Protein AF-A0A4U9VVY7-F1 (afdb_monomer_lite)

Secondary structure (DSSP, 8-state):
-----------EEE--SS--EEESSSEEE--SB--EEEE--TT---EEEE-TT-BEEEEEE---SS---EEEEPTT--GGGEEEEEETTEEEEEETTTTEEEEETTTTTSTT--TT-EEE-TTS-EES-GGGSHHHHTS---------SS----------

Structure (mmCIF, N/CA/C/O backbone):
data_AF-A0A4U9VVY7-F1
#
_entry.id   AF-A0A4U9VVY7-F1
#
loop_
_atom_site.group_PDB
_atom_site.id
_atom_site.type_symbol
_atom_site.label_atom_id
_atom_site.label_alt_id
_atom_site.label_comp_id
_atom_site.label_asym_id
_atom_site.label_entity_id
_atom_site.label_seq_id
_atom_site.pdbx_PDB_ins_code
_atom_site.Cartn_x
_atom_site.Cartn_y
_atom_site.Cartn_z
_atom_site.occupancy
_atom_site.B_iso_or_equiv
_atom_site.auth_seq_id
_atom_site.auth_comp_id
_atom_site.auth_asym_id
_atom_site.auth_atom_id
_atom_site.pdbx_PDB_model_num
ATOM 1 N N . MET A 1 1 ? 13.849 40.658 -0.541 1.00 36.09 1 MET A N 1
ATOM 2 C CA . MET A 1 1 ? 13.934 39.232 -0.171 1.00 36.09 1 MET A CA 1
ATOM 3 C C . MET A 1 1 ? 12.509 38.735 -0.062 1.00 36.09 1 MET A C 1
ATOM 5 O O . MET A 1 1 ? 11.857 39.053 0.920 1.00 36.09 1 MET A O 1
ATOM 9 N N . ASN A 1 2 ? 12.000 38.064 -1.093 1.00 32.91 2 ASN A N 1
ATOM 10 C CA . ASN A 1 2 ? 10.687 37.431 -1.018 1.00 32.91 2 ASN A CA 1
ATOM 11 C C . ASN A 1 2 ? 10.943 35.973 -0.675 1.00 32.91 2 ASN A C 1
ATOM 13 O O . ASN A 1 2 ? 11.470 35.227 -1.495 1.00 32.91 2 ASN A O 1
ATOM 17 N N . ASN A 1 3 ? 10.658 35.624 0.575 1.00 39.25 3 ASN A N 1
ATOM 18 C CA . ASN A 1 3 ? 10.670 34.250 1.032 1.00 39.25 3 ASN A CA 1
ATOM 19 C C . ASN A 1 3 ? 9.410 33.603 0.454 1.00 39.25 3 ASN A C 1
ATOM 21 O O . ASN A 1 3 ? 8.328 33.726 1.022 1.00 39.25 3 ASN A O 1
ATOM 25 N N . ILE A 1 4 ? 9.533 33.035 -0.743 1.00 43.53 4 ILE A N 1
ATOM 26 C CA . ILE A 1 4 ? 8.486 32.196 -1.311 1.00 43.53 4 ILE A CA 1
ATOM 27 C C . ILE A 1 4 ? 8.627 30.883 -0.547 1.00 43.53 4 ILE A C 1
ATOM 29 O O . ILE A 1 4 ? 9.545 30.109 -0.814 1.00 43.53 4 ILE A O 1
ATOM 33 N N . SER A 1 5 ? 7.801 30.685 0.482 1.00 46.84 5 SER A N 1
ATOM 34 C CA . SER A 1 5 ? 7.589 29.355 1.038 1.00 46.84 5 SER A CA 1
ATOM 35 C C . SER A 1 5 ? 7.150 28.489 -0.131 1.00 46.84 5 SER A C 1
ATOM 37 O O . SER A 1 5 ? 6.074 28.695 -0.689 1.00 46.84 5 SER A O 1
ATOM 39 N N . ARG A 1 6 ? 8.038 27.600 -0.570 1.00 45.62 6 ARG A N 1
ATOM 40 C CA . ARG A 1 6 ? 7.700 26.528 -1.490 1.00 45.62 6 ARG A CA 1
ATOM 41 C C . ARG A 1 6 ? 6.718 25.654 -0.720 1.00 45.62 6 ARG A C 1
ATOM 43 O O . ARG A 1 6 ? 7.143 24.786 0.033 1.00 45.62 6 ARG A O 1
ATOM 50 N N . GLU A 1 7 ? 5.426 25.955 -0.821 1.00 47.66 7 GLU A N 1
ATOM 51 C CA . GLU A 1 7 ? 4.438 24.902 -0.647 1.00 47.66 7 GLU A CA 1
ATOM 52 C C . GLU A 1 7 ? 4.864 23.850 -1.663 1.00 47.66 7 GLU A C 1
ATOM 54 O O . GLU A 1 7 ? 5.033 24.145 -2.848 1.00 47.66 7 GLU A O 1
ATOM 59 N N . SER A 1 8 ? 5.283 22.695 -1.164 1.00 50.94 8 SER A N 1
ATOM 60 C CA . SER A 1 8 ? 5.563 21.548 -2.002 1.00 50.94 8 SER A CA 1
ATOM 61 C C . SER A 1 8 ? 4.283 21.286 -2.787 1.00 50.94 8 SER A C 1
ATOM 63 O O . SER A 1 8 ? 3.324 20.782 -2.211 1.00 50.94 8 SER A O 1
ATOM 65 N N . ASP A 1 9 ? 4.234 21.687 -4.060 1.00 55.56 9 ASP A N 1
ATOM 66 C CA . ASP A 1 9 ? 3.258 21.143 -4.999 1.00 55.56 9 ASP A CA 1
ATOM 67 C C . ASP A 1 9 ? 3.526 19.638 -5.019 1.00 55.56 9 ASP A C 1
ATOM 69 O O . ASP A 1 9 ? 4.429 19.161 -5.707 1.00 55.56 9 ASP A O 1
ATOM 73 N N . THR A 1 10 ? 2.832 18.896 -4.159 1.00 71.31 10 THR A N 1
ATOM 74 C CA . THR A 1 10 ? 2.859 17.444 -4.188 1.00 71.31 10 THR A CA 1
ATOM 75 C C . THR A 1 10 ? 2.132 17.053 -5.465 1.00 71.31 10 THR A C 1
ATOM 77 O O . THR A 1 10 ? 0.921 17.251 -5.582 1.00 71.31 10 THR A O 1
ATOM 80 N N . SER A 1 11 ? 2.881 16.584 -6.459 1.00 88.56 11 SER A N 1
ATOM 81 C CA . SER A 1 11 ? 2.330 16.158 -7.743 1.00 88.56 11 SER A CA 1
ATOM 82 C C . SER A 1 11 ? 1.300 15.052 -7.515 1.00 88.56 11 SER A C 1
ATOM 84 O O . SER A 1 11 ? 1.574 14.109 -6.778 1.00 88.56 11 SER A O 1
ATOM 86 N N . VAL A 1 12 ? 0.127 15.153 -8.140 1.00 95.12 12 VAL A N 1
ATOM 87 C CA . VAL A 1 12 ? -0.834 14.042 -8.196 1.00 95.12 12 VAL A CA 1
ATOM 88 C C . VAL A 1 12 ? -0.633 13.312 -9.519 1.00 95.12 12 VAL A C 1
ATOM 90 O O . VAL A 1 12 ? -0.667 13.933 -10.583 1.00 95.12 12 VAL A O 1
ATOM 93 N N . ILE A 1 13 ? -0.405 12.007 -9.439 1.00 96.38 13 ILE A N 1
ATOM 94 C CA . ILE A 1 13 ? -0.195 11.091 -10.555 1.00 96.38 13 ILE A CA 1
ATOM 95 C C . ILE A 1 13 ? -1.374 10.118 -10.544 1.00 96.38 13 ILE A C 1
ATOM 97 O O . ILE A 1 13 ? -1.406 9.186 -9.741 1.00 96.38 13 ILE A O 1
ATOM 101 N N . SER A 1 14 ? -2.347 10.365 -11.418 1.00 97.12 14 SER A N 1
ATOM 102 C CA . SER A 1 14 ? -3.566 9.558 -11.518 1.00 97.12 14 SER A CA 1
ATOM 103 C C . SER A 1 14 ? -3.539 8.679 -12.770 1.00 97.12 14 SER A C 1
ATOM 105 O O . SER A 1 14 ? -3.219 9.171 -13.858 1.00 97.12 14 SER A O 1
ATOM 107 N N . GLY A 1 15 ? -3.896 7.407 -12.614 1.00 97.25 15 GLY A N 1
ATOM 108 C CA . GLY A 1 15 ? -4.247 6.500 -13.700 1.00 97.25 15 GLY A CA 1
ATOM 109 C C . GLY A 1 15 ? -5.724 6.610 -14.079 1.00 97.25 15 GLY A C 1
ATOM 110 O O . GLY A 1 15 ? -6.362 7.661 -13.924 1.00 97.25 15 GLY A O 1
ATOM 111 N N . SER A 1 16 ? -6.252 5.540 -14.656 1.00 97.62 16 SER A N 1
ATOM 112 C CA . SER A 1 16 ? -7.560 5.466 -15.291 1.00 97.62 16 SER A CA 1
ATOM 113 C C . SER A 1 16 ? -8.399 4.309 -14.727 1.00 97.62 16 SER A C 1
ATOM 115 O O . SER A 1 16 ? -8.264 3.927 -13.574 1.00 97.62 16 SER A O 1
ATOM 117 N N . ASP A 1 17 ? -9.354 3.807 -15.513 1.00 97.25 17 ASP A N 1
ATOM 118 C CA . ASP A 1 17 ? -10.135 2.604 -15.182 1.00 97.25 17 ASP A CA 1
ATOM 119 C C . ASP A 1 17 ? -9.513 1.334 -15.826 1.00 97.25 17 ASP A C 1
ATOM 121 O O . ASP A 1 17 ? -10.161 0.285 -15.888 1.00 97.25 17 ASP A O 1
ATOM 125 N N . ALA A 1 18 ? -8.314 1.452 -16.402 1.00 97.94 18 ALA A N 1
ATOM 126 C CA . ALA A 1 18 ? -7.576 0.393 -17.083 1.00 97.94 18 ALA A CA 1
ATOM 127 C C . ALA A 1 18 ? -6.207 0.188 -16.425 1.00 97.94 18 ALA A C 1
ATOM 129 O O . ALA A 1 18 ? -5.731 1.072 -15.736 1.00 97.94 18 ALA A O 1
ATOM 130 N N . ASP A 1 19 ? -5.559 -0.940 -16.720 1.00 98.56 19 ASP A N 1
ATOM 131 C CA . ASP A 1 19 ? -4.212 -1.237 -16.225 1.00 98.56 19 ASP A CA 1
ATOM 132 C C . ASP A 1 19 ? -3.196 -0.182 -16.710 1.00 98.56 19 ASP A C 1
ATOM 134 O O . ASP A 1 19 ? -2.873 -0.106 -17.905 1.00 98.56 19 ASP A O 1
ATOM 138 N N . ASP A 1 20 ? -2.666 0.602 -15.776 1.00 98.56 20 ASP A N 1
ATOM 139 C CA . ASP A 1 20 ? -1.756 1.712 -16.024 1.00 98.56 20 ASP A CA 1
ATOM 140 C C . ASP A 1 20 ? -0.339 1.461 -15.479 1.00 98.56 20 ASP A C 1
ATOM 142 O O . ASP A 1 20 ? -0.072 0.616 -14.621 1.00 98.56 20 ASP A O 1
ATOM 146 N N . VAL A 1 21 ? 0.618 2.230 -16.008 1.00 98.38 21 VAL A N 1
ATOM 147 C CA . VAL A 1 21 ? 1.988 2.298 -15.486 1.00 98.38 21 VAL A CA 1
ATOM 148 C C . VAL A 1 21 ? 2.270 3.728 -15.051 1.00 98.38 21 VAL A C 1
ATOM 150 O O . VAL A 1 21 ? 2.431 4.621 -15.887 1.00 98.38 21 VAL A O 1
ATOM 153 N N . LEU A 1 22 ? 2.357 3.939 -13.740 1.00 97.00 22 LEU A N 1
ATOM 154 C CA . LEU A 1 22 ? 2.570 5.243 -13.122 1.00 97.00 22 LEU A CA 1
ATOM 155 C C . LEU A 1 22 ? 4.010 5.359 -12.624 1.00 97.00 22 LEU A C 1
ATOM 157 O O . LEU A 1 22 ? 4.556 4.414 -12.056 1.00 97.00 22 LEU A O 1
ATOM 161 N N . ARG A 1 23 ? 4.643 6.518 -12.828 1.00 95.31 23 ARG A N 1
ATOM 162 C CA . ARG A 1 23 ? 6.019 6.773 -12.381 1.00 95.31 23 ARG A CA 1
ATOM 163 C C . ARG A 1 23 ? 6.215 8.225 -11.982 1.00 95.31 23 ARG A C 1
ATOM 165 O O . ARG A 1 23 ? 5.830 9.120 -12.733 1.00 95.31 23 ARG A O 1
ATOM 172 N N . GLY A 1 24 ? 6.876 8.446 -10.853 1.00 91.88 24 GLY A N 1
ATOM 173 C CA . GLY A 1 24 ? 7.234 9.778 -10.375 1.00 91.88 24 GLY A CA 1
ATOM 174 C C . GLY A 1 24 ? 7.365 9.803 -8.860 1.00 91.88 24 GLY A C 1
ATOM 175 O O . GLY A 1 24 ? 7.791 8.814 -8.275 1.00 91.88 24 GLY A O 1
ATOM 176 N N . SER A 1 25 ? 6.969 10.926 -8.269 1.00 91.00 25 SER A N 1
ATOM 177 C CA . SER A 1 25 ? 6.864 11.133 -6.828 1.00 91.00 25 SER A CA 1
ATOM 178 C C . SER A 1 25 ? 5.670 12.023 -6.497 1.00 91.00 25 SER A C 1
ATOM 180 O O . SER A 1 25 ? 5.232 12.845 -7.315 1.00 91.00 25 SER A O 1
ATOM 182 N N . GLY A 1 26 ? 5.145 11.869 -5.288 1.00 92.88 26 GLY A N 1
ATOM 183 C CA . GLY A 1 26 ? 4.003 12.593 -4.759 1.00 92.88 26 GLY A CA 1
ATOM 184 C C . GLY A 1 26 ? 2.845 11.663 -4.418 1.00 92.88 26 GLY A C 1
ATOM 185 O O . GLY A 1 26 ? 2.986 10.710 -3.658 1.00 92.88 26 GLY A O 1
ATOM 186 N N . ILE A 1 27 ? 1.658 11.986 -4.921 1.00 96.31 27 ILE A N 1
ATOM 187 C CA . ILE A 1 27 ? 0.432 11.246 -4.629 1.00 96.31 27 ILE A CA 1
ATOM 188 C C . ILE A 1 27 ? 0.086 10.378 -5.829 1.00 96.31 27 ILE A C 1
ATOM 190 O O . ILE A 1 27 ? -0.207 10.902 -6.900 1.00 96.31 27 ILE A O 1
ATOM 194 N N . PHE A 1 28 ? 0.062 9.069 -5.628 1.00 97.62 28 PHE A N 1
ATOM 195 C CA . PHE A 1 28 ? -0.355 8.093 -6.621 1.00 97.62 28 PHE A CA 1
ATOM 196 C C . PHE A 1 28 ? -1.812 7.694 -6.408 1.00 97.62 28 PHE A C 1
ATOM 198 O O . PHE A 1 28 ? -2.219 7.348 -5.298 1.00 97.62 28 PHE A O 1
ATOM 205 N N . GLU A 1 29 ? -2.579 7.723 -7.491 1.00 98.06 29 GLU A N 1
ATOM 206 C CA . GLU A 1 29 ? -3.950 7.225 -7.579 1.00 98.06 29 GLU A CA 1
ATOM 207 C C . GLU A 1 29 ? -4.010 6.288 -8.786 1.00 98.06 29 GLU A C 1
ATOM 209 O O . GLU A 1 29 ? -4.130 6.771 -9.908 1.00 98.06 29 GLU A O 1
ATOM 214 N N . GLY A 1 30 ? -3.880 4.973 -8.576 1.00 97.81 30 GLY A N 1
ATOM 215 C CA . GLY A 1 30 ? -3.965 3.986 -9.665 1.00 97.81 30 GLY A CA 1
ATOM 216 C C . GLY A 1 30 ? -5.273 4.126 -10.442 1.00 97.81 30 GLY A C 1
ATOM 217 O O . GLY A 1 30 ? -5.280 4.370 -11.646 1.00 97.81 30 GLY A O 1
ATOM 218 N N . GLY A 1 31 ? -6.374 4.187 -9.692 1.00 97.56 31 GLY A N 1
ATOM 219 C CA . GLY A 1 31 ? -7.712 4.129 -10.255 1.00 97.56 31 GLY A CA 1
ATOM 220 C C . GLY A 1 31 ? -8.189 2.687 -10.209 1.00 97.56 31 GLY A C 1
ATOM 221 O O . GLY A 1 31 ? -7.900 1.994 -9.242 1.00 97.56 31 GLY A O 1
ATOM 222 N N . LYS A 1 32 ? -8.957 2.246 -11.204 1.00 97.25 32 LYS A N 1
ATOM 223 C CA . LYS A 1 32 ? -9.312 0.824 -11.307 1.00 97.25 32 LYS A CA 1
ATOM 224 C C . LYS A 1 32 ? -8.376 0.145 -12.283 1.00 97.25 32 LYS A C 1
ATOM 226 O O . LYS A 1 32 ? -8.066 0.719 -13.317 1.00 97.25 32 LYS A O 1
ATOM 231 N N . GLY A 1 33 ? -8.143 -1.138 -12.069 1.00 98.06 33 GLY A N 1
ATOM 232 C CA . GLY A 1 33 ? -7.342 -1.951 -12.972 1.00 98.06 33 GLY A CA 1
ATOM 233 C C . GLY A 1 33 ? -6.348 -2.751 -12.158 1.00 98.06 33 GLY A C 1
ATOM 234 O O . GLY A 1 33 ? -6.549 -2.988 -10.976 1.00 98.06 33 GLY A O 1
ATOM 235 N N . ASN A 1 34 ? -5.298 -3.240 -12.792 1.00 98.56 34 ASN A N 1
ATOM 236 C CA . ASN A 1 34 ? -4.142 -3.746 -12.067 1.00 98.56 34 ASN A CA 1
ATOM 237 C C . ASN A 1 34 ? -2.950 -2.874 -12.434 1.00 98.56 34 ASN A C 1
ATOM 239 O O . ASN A 1 34 ? -2.310 -3.093 -13.469 1.00 98.56 34 ASN A O 1
ATOM 243 N N . ASP A 1 35 ? -2.664 -1.885 -11.597 1.00 98.75 35 ASP A N 1
ATOM 244 C CA . ASP A 1 35 ? -1.697 -0.852 -11.931 1.00 98.75 35 ASP A CA 1
ATOM 245 C C . ASP A 1 35 ? -0.287 -1.224 -11.487 1.00 98.75 35 ASP A C 1
ATOM 247 O O . ASP A 1 35 ? -0.060 -1.949 -10.515 1.00 98.75 35 ASP A O 1
ATOM 251 N N . THR A 1 36 ? 0.711 -0.715 -12.206 1.00 98.62 36 THR A N 1
ATOM 252 C CA . THR A 1 36 ? 2.112 -0.780 -11.779 1.00 98.62 36 THR A CA 1
ATOM 253 C C . THR A 1 36 ? 2.606 0.613 -11.429 1.00 98.62 36 THR A C 1
ATOM 255 O O . THR A 1 36 ? 2.701 1.487 -12.289 1.00 98.62 36 THR A O 1
ATOM 258 N N . ILE A 1 37 ? 2.963 0.806 -10.163 1.00 97.69 37 ILE A N 1
ATOM 259 C CA . ILE A 1 37 ? 3.361 2.093 -9.601 1.00 97.69 37 ILE A CA 1
ATOM 260 C C . ILE A 1 37 ? 4.844 2.056 -9.243 1.00 97.69 37 ILE A C 1
ATOM 262 O O . ILE A 1 37 ? 5.283 1.258 -8.415 1.00 97.69 37 ILE A O 1
ATOM 266 N N . TYR A 1 38 ? 5.601 2.950 -9.870 1.00 95.00 38 TYR A N 1
ATOM 267 C CA . TYR A 1 38 ? 7.027 3.166 -9.662 1.00 95.00 38 TYR A CA 1
ATOM 268 C C . TYR A 1 38 ? 7.244 4.450 -8.844 1.00 95.00 38 TYR A C 1
ATOM 270 O O . TYR A 1 38 ? 7.333 5.548 -9.406 1.00 95.00 38 TYR A O 1
ATOM 278 N N . ALA A 1 39 ? 7.321 4.285 -7.524 1.00 91.56 39 ALA A N 1
ATOM 279 C CA . ALA A 1 39 ? 7.593 5.311 -6.513 1.00 91.56 39 ALA A CA 1
ATOM 280 C C . ALA A 1 39 ? 9.083 5.261 -6.117 1.00 91.56 39 ALA A C 1
ATOM 282 O O . ALA A 1 39 ? 9.456 4.797 -5.044 1.00 91.56 39 ALA A O 1
ATOM 283 N N . GLU A 1 40 ? 9.955 5.577 -7.077 1.00 84.81 40 GLU A N 1
ATOM 284 C CA . GLU A 1 40 ? 11.402 5.293 -7.020 1.00 84.81 40 GLU A CA 1
ATOM 285 C C . GLU A 1 40 ? 12.256 6.553 -6.781 1.00 84.81 40 GLU A C 1
ATOM 287 O O . GLU A 1 40 ? 13.486 6.505 -6.895 1.00 84.81 40 GLU A O 1
ATOM 292 N N . GLU A 1 41 ? 11.636 7.717 -6.570 1.00 85.50 41 GLU A N 1
ATOM 293 C CA . GLU A 1 41 ? 12.382 8.967 -6.452 1.00 85.50 41 GLU A CA 1
ATOM 294 C C . GLU A 1 41 ? 13.034 9.071 -5.072 1.00 85.50 41 GLU A C 1
ATOM 296 O O . GLU A 1 41 ? 12.406 9.369 -4.070 1.00 85.50 41 GLU A O 1
ATOM 301 N N . PHE A 1 42 ? 14.347 8.862 -5.033 1.00 80.56 42 PHE A N 1
ATOM 302 C CA . PHE A 1 42 ? 15.100 8.860 -3.784 1.00 80.56 42 PHE A CA 1
ATOM 303 C C . PHE A 1 42 ? 14.814 10.084 -2.898 1.00 80.56 42 PHE A C 1
ATOM 305 O O . PHE A 1 42 ? 15.132 11.224 -3.263 1.00 80.56 42 PHE A O 1
ATOM 312 N N . GLY A 1 43 ? 14.320 9.829 -1.685 1.00 79.19 43 GLY A N 1
ATOM 313 C CA . GLY A 1 43 ? 14.085 10.878 -0.696 1.00 79.19 43 GLY A CA 1
ATOM 314 C C . GLY A 1 43 ? 12.718 11.559 -0.798 1.00 79.19 43 GLY A C 1
ATOM 315 O O . GLY A 1 43 ? 12.525 12.563 -0.104 1.00 79.19 43 GLY A O 1
ATOM 316 N N . SER A 1 44 ? 11.799 11.079 -1.645 1.00 85.44 44 SER A N 1
ATOM 317 C CA . SER A 1 44 ? 10.437 11.613 -1.738 1.00 85.44 44 SER A CA 1
ATOM 318 C C . SER A 1 44 ? 9.476 10.918 -0.789 1.00 85.44 44 SER A C 1
ATOM 320 O O . SER A 1 44 ? 9.343 9.709 -0.825 1.00 85.44 44 SER A O 1
ATOM 322 N N . GLU A 1 45 ? 8.743 11.687 0.019 1.00 88.94 45 GLU A N 1
ATOM 323 C CA . GLU A 1 45 ? 7.625 11.141 0.794 1.00 88.94 45 GLU A CA 1
ATOM 324 C C . GLU A 1 45 ? 6.426 10.897 -0.128 1.00 88.94 45 GLU A C 1
ATOM 326 O O . GLU A 1 45 ? 5.703 11.835 -0.484 1.00 88.94 45 GLU A O 1
ATOM 331 N N . ASP A 1 46 ? 6.211 9.637 -0.499 1.00 92.62 46 ASP A N 1
ATOM 332 C CA . ASP A 1 46 ? 5.145 9.258 -1.416 1.00 92.62 46 ASP A CA 1
ATOM 333 C C . ASP A 1 46 ? 3.861 8.857 -0.680 1.00 92.62 46 ASP A C 1
ATOM 335 O O . ASP A 1 46 ? 3.854 8.314 0.429 1.00 92.62 46 ASP A O 1
ATOM 339 N N . THR A 1 47 ? 2.717 9.142 -1.300 1.00 95.88 47 THR A N 1
ATOM 340 C CA . THR A 1 47 ? 1.401 8.727 -0.807 1.00 95.88 47 THR A CA 1
ATOM 341 C C . THR A 1 47 ? 0.688 7.899 -1.857 1.00 95.88 47 THR A C 1
ATOM 343 O O . THR A 1 47 ? 0.379 8.391 -2.936 1.00 95.88 47 THR A O 1
ATOM 346 N N . LEU A 1 48 ? 0.349 6.664 -1.515 1.00 97.25 48 LEU A N 1
ATOM 347 C CA . LEU A 1 48 ? -0.488 5.797 -2.330 1.00 97.25 48 LEU A CA 1
ATOM 348 C C . LEU A 1 48 ? -1.930 5.881 -1.838 1.00 97.25 48 LEU A C 1
ATOM 350 O O . LEU A 1 48 ? -2.220 5.489 -0.707 1.00 97.25 48 LEU A O 1
ATOM 354 N N . ARG A 1 49 ? -2.838 6.382 -2.671 1.00 98.44 49 ARG A N 1
ATOM 355 C CA . ARG A 1 49 ? -4.275 6.361 -2.389 1.00 98.44 49 ARG A CA 1
ATOM 356 C C . ARG A 1 49 ? -4.891 5.098 -2.960 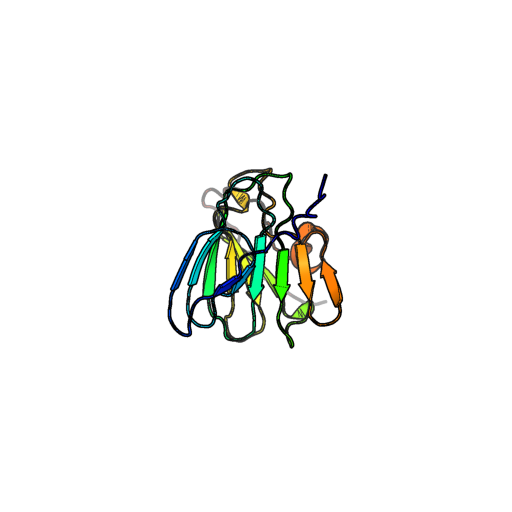1.00 98.44 49 ARG A C 1
ATOM 358 O O . ARG A 1 49 ? -4.736 4.833 -4.144 1.00 98.44 49 ARG A O 1
ATOM 365 N N . PHE A 1 50 ? -5.610 4.366 -2.115 1.00 98.62 50 PHE A N 1
ATOM 366 C CA . PHE A 1 50 ? -6.228 3.096 -2.484 1.00 98.62 50 PHE A CA 1
ATOM 367 C C . PHE A 1 50 ? -7.684 3.035 -2.014 1.00 98.62 50 PHE A C 1
ATOM 369 O O . PHE A 1 50 ? -7.987 3.339 -0.854 1.00 98.62 50 PHE A O 1
ATOM 376 N N . ASN A 1 51 ? -8.593 2.636 -2.897 1.00 98.44 51 ASN A N 1
ATOM 377 C CA . ASN A 1 51 ? -10.028 2.511 -2.659 1.00 98.44 51 ASN A CA 1
ATOM 378 C C . ASN A 1 51 ? -10.515 1.078 -2.929 1.00 98.44 51 ASN A C 1
ATOM 380 O O . ASN A 1 51 ? -9.826 0.245 -3.505 1.00 98.44 51 ASN A O 1
ATOM 384 N N . LEU A 1 52 ? -11.741 0.783 -2.490 1.00 98.06 52 LEU A N 1
ATOM 385 C CA . LEU A 1 52 ? -12.403 -0.471 -2.850 1.00 98.06 52 LEU A CA 1
ATOM 386 C C . LEU A 1 52 ? -12.739 -0.472 -4.345 1.00 98.06 52 LEU A C 1
ATOM 388 O O . LEU A 1 52 ? -13.373 0.466 -4.835 1.00 98.06 52 LEU A O 1
ATOM 392 N N . GLY A 1 53 ? -12.409 -1.569 -5.020 1.00 97.62 53 GLY A N 1
ATOM 393 C CA . GLY A 1 53 ? -12.574 -1.754 -6.456 1.00 97.62 53 GLY A CA 1
ATOM 394 C C . GLY A 1 53 ? -11.415 -1.237 -7.306 1.00 97.62 53 GLY A C 1
ATOM 395 O O . GLY A 1 53 ? -11.551 -1.274 -8.530 1.00 97.62 53 GLY A O 1
ATOM 396 N N . ASP A 1 54 ? -10.323 -0.776 -6.687 1.00 98.19 54 ASP A N 1
ATOM 397 C CA . ASP A 1 54 ? -9.128 -0.329 -7.411 1.00 98.19 54 ASP A CA 1
ATOM 398 C C . ASP A 1 54 ? -8.393 -1.517 -8.059 1.00 98.19 54 ASP A C 1
ATOM 400 O O . ASP A 1 54 ? -7.808 -1.352 -9.117 1.00 98.19 54 ASP A O 1
ATOM 404 N N . GLY A 1 55 ? -8.564 -2.744 -7.543 1.00 98.06 55 GLY A N 1
ATOM 405 C CA . GLY A 1 55 ? -8.031 -3.970 -8.141 1.00 98.06 55 GLY A CA 1
ATOM 406 C C . GLY A 1 55 ? -6.730 -4.448 -7.496 1.00 98.06 55 GLY A C 1
ATOM 407 O O . GLY A 1 55 ? -6.615 -4.455 -6.268 1.00 98.06 55 GLY A O 1
ATOM 408 N N . GLN A 1 56 ? -5.796 -4.979 -8.294 1.00 98.69 56 GLN A N 1
ATOM 409 C CA . GLN A 1 56 ? -4.571 -5.627 -7.799 1.00 98.69 56 GLN A CA 1
ATOM 410 C C . GLN A 1 56 ? -3.309 -4.892 -8.254 1.00 98.69 56 GLN A C 1
ATOM 412 O O . GLN A 1 56 ? -2.686 -5.253 -9.256 1.00 98.69 56 GLN A O 1
ATOM 417 N N . ASP A 1 57 ? -2.877 -3.925 -7.457 1.00 98.69 57 ASP A N 1
ATOM 418 C CA . ASP A 1 57 ? -1.762 -3.056 -7.817 1.00 98.69 57 ASP A CA 1
ATOM 419 C C . ASP A 1 57 ? -0.407 -3.638 -7.414 1.00 98.69 57 ASP A C 1
ATOM 421 O O . ASP A 1 57 ? -0.257 -4.351 -6.416 1.00 98.69 57 ASP A O 1
ATOM 425 N N . THR A 1 58 ? 0.623 -3.300 -8.185 1.00 98.50 58 THR A N 1
ATOM 426 C CA . THR A 1 58 ? 2.026 -3.619 -7.913 1.00 98.50 58 THR A CA 1
ATOM 427 C C . THR A 1 58 ? 2.805 -2.343 -7.633 1.00 98.50 58 THR A C 1
ATOM 429 O O . THR A 1 58 ? 2.920 -1.476 -8.493 1.00 98.50 58 THR A O 1
ATOM 432 N N . ILE A 1 59 ? 3.401 -2.258 -6.445 1.00 97.06 59 ILE A N 1
ATOM 433 C CA . ILE A 1 59 ? 4.159 -1.101 -5.980 1.00 97.06 59 ILE A CA 1
ATOM 434 C C . ILE A 1 59 ? 5.641 -1.457 -5.957 1.00 97.06 59 ILE A C 1
ATOM 436 O O . ILE A 1 59 ? 6.063 -2.431 -5.323 1.00 97.06 59 ILE A O 1
ATOM 440 N N . ILE A 1 60 ? 6.431 -0.638 -6.639 1.00 93.81 60 ILE A N 1
ATOM 441 C CA . ILE A 1 60 ? 7.884 -0.717 -6.709 1.00 93.81 60 ILE A CA 1
ATOM 442 C C . ILE A 1 60 ? 8.419 0.618 -6.197 1.00 93.81 60 ILE A C 1
ATOM 444 O O . ILE A 1 60 ? 8.198 1.656 -6.811 1.00 93.81 60 ILE A O 1
ATOM 448 N N . SER A 1 61 ? 9.097 0.574 -5.055 1.00 88.00 61 SER A N 1
ATOM 449 C CA . SER A 1 61 ? 9.817 1.711 -4.477 1.00 88.00 61 SER A CA 1
ATOM 450 C C . SER A 1 61 ? 11.257 1.309 -4.195 1.00 88.00 61 SER A C 1
ATOM 452 O O . SER A 1 61 ? 11.524 0.135 -3.937 1.00 88.00 61 SER A O 1
ATOM 454 N N . ASP A 1 62 ? 12.173 2.266 -4.253 1.00 76.00 62 ASP A N 1
ATOM 455 C CA . ASP A 1 62 ? 13.587 2.070 -3.925 1.00 76.00 62 ASP A CA 1
ATOM 456 C C . ASP A 1 62 ? 14.006 2.866 -2.676 1.00 76.00 62 ASP A C 1
ATOM 458 O O . ASP A 1 62 ? 15.198 3.013 -2.400 1.00 76.00 62 ASP A O 1
ATOM 462 N N . ASP A 1 63 ? 13.041 3.352 -1.884 1.00 68.94 63 ASP A N 1
ATOM 463 C CA . ASP A 1 63 ? 13.343 4.135 -0.689 1.00 68.94 63 ASP A CA 1
ATOM 464 C C . ASP A 1 63 ? 13.841 3.285 0.486 1.00 68.94 63 ASP A C 1
ATOM 466 O O . ASP A 1 63 ? 13.354 2.188 0.796 1.00 68.94 63 ASP A O 1
ATOM 470 N N . TRP A 1 64 ? 14.828 3.849 1.186 1.00 64.56 64 TRP A N 1
ATOM 471 C CA . TRP A 1 64 ? 15.479 3.254 2.349 1.00 64.56 64 TRP A CA 1
ATOM 472 C C . TRP A 1 64 ? 15.206 4.070 3.616 1.00 64.56 64 TRP A C 1
ATOM 474 O O . TRP A 1 64 ? 15.404 5.281 3.599 1.00 64.56 64 TRP A O 1
ATOM 484 N N . ASP A 1 65 ? 14.809 3.369 4.692 1.00 57.19 65 ASP A N 1
ATOM 485 C CA . ASP A 1 65 ? 14.757 3.637 6.155 1.00 57.19 65 ASP A CA 1
ATOM 486 C C . ASP A 1 65 ? 14.587 5.075 6.737 1.00 57.19 65 ASP A C 1
ATOM 488 O O . ASP A 1 65 ? 14.507 5.226 7.957 1.00 57.19 65 ASP A O 1
ATOM 492 N N . GLN A 1 66 ? 14.520 6.147 5.942 1.00 60.91 66 GLN A N 1
ATOM 493 C CA . GLN A 1 66 ? 14.485 7.549 6.396 1.00 60.91 66 GLN A CA 1
ATOM 494 C C . GLN A 1 66 ? 13.315 8.358 5.830 1.00 60.91 66 GLN A C 1
ATOM 496 O O . GLN A 1 66 ? 13.073 9.469 6.300 1.00 60.91 66 GLN A O 1
ATOM 501 N N . VAL A 1 67 ? 12.583 7.798 4.871 1.00 71.31 67 VAL A N 1
ATOM 502 C CA . VAL A 1 67 ? 11.404 8.401 4.251 1.00 71.31 67 VAL A CA 1
ATOM 503 C C . VAL A 1 67 ? 10.181 7.589 4.661 1.00 71.31 67 VAL A C 1
ATOM 505 O O . VAL A 1 67 ? 10.232 6.358 4.687 1.00 71.31 67 VAL A O 1
ATOM 508 N N . GLN A 1 68 ? 9.105 8.263 5.069 1.00 80.25 68 GLN A N 1
ATOM 509 C CA . GLN A 1 68 ? 7.884 7.597 5.517 1.00 80.25 68 GLN A CA 1
ATOM 510 C C . GLN A 1 68 ? 6.791 7.706 4.456 1.00 80.25 68 GLN A C 1
ATOM 512 O O . GLN A 1 68 ? 5.915 8.568 4.547 1.00 80.25 68 GLN A O 1
ATOM 517 N N . ASP A 1 69 ? 6.794 6.780 3.502 1.00 91.06 69 ASP A N 1
ATOM 518 C CA . ASP A 1 69 ? 5.688 6.688 2.550 1.00 91.06 69 ASP A CA 1
ATOM 519 C C . ASP A 1 69 ? 4.418 6.205 3.245 1.00 91.06 69 ASP A C 1
ATOM 521 O O . ASP A 1 69 ? 4.436 5.434 4.220 1.00 91.06 69 ASP A O 1
ATOM 525 N N . THR A 1 70 ? 3.293 6.688 2.735 1.00 95.44 70 THR A N 1
ATOM 526 C CA . THR A 1 70 ? 1.981 6.487 3.333 1.00 95.44 70 THR A CA 1
ATOM 527 C C . THR A 1 70 ? 1.047 5.779 2.363 1.00 95.44 70 THR A C 1
ATOM 529 O O . THR A 1 70 ? 0.932 6.163 1.206 1.00 95.44 70 THR A O 1
ATOM 532 N N . VAL A 1 71 ? 0.311 4.784 2.851 1.00 98.12 71 VAL A N 1
ATOM 533 C CA . VAL A 1 71 ? -0.914 4.325 2.187 1.00 98.12 71 VAL A CA 1
ATOM 534 C C . VAL A 1 71 ? -2.089 5.067 2.807 1.00 98.12 71 VAL A C 1
ATOM 536 O O . VAL A 1 71 ? -2.283 5.033 4.023 1.00 98.12 71 VAL A O 1
ATOM 539 N N . GLN A 1 72 ? -2.872 5.748 1.983 1.00 98.56 72 GLN A N 1
ATOM 540 C CA . GLN A 1 72 ? -4.075 6.460 2.385 1.00 98.56 72 GLN A CA 1
ATOM 541 C C . GLN A 1 72 ? -5.298 5.735 1.832 1.00 98.56 72 GLN A C 1
ATOM 543 O O . GLN A 1 72 ? -5.547 5.718 0.628 1.00 98.56 72 GLN A O 1
ATOM 548 N N . PHE A 1 73 ? -6.085 5.153 2.727 1.00 98.69 73 PHE A N 1
ATOM 549 C CA . PHE A 1 73 ? -7.278 4.423 2.342 1.00 98.69 73 PHE A CA 1
ATOM 550 C C . PHE A 1 73 ? -8.478 5.340 2.124 1.00 98.69 73 PHE A C 1
ATOM 552 O O . PHE A 1 73 ? -8.772 6.241 2.919 1.00 98.69 73 PHE A O 1
ATOM 559 N N . GLY A 1 74 ? -9.215 5.048 1.057 1.00 98.06 74 GLY A N 1
ATOM 560 C CA . GLY A 1 74 ? -10.495 5.654 0.739 1.00 98.06 74 GLY A CA 1
ATOM 561 C C . GLY A 1 74 ? -11.592 5.359 1.763 1.00 98.06 74 GLY A C 1
ATOM 562 O O . GLY A 1 74 ? -11.472 4.534 2.672 1.00 98.06 74 GLY A O 1
ATOM 563 N N . LYS A 1 75 ? -12.727 6.044 1.602 1.00 97.00 75 LYS A N 1
ATOM 564 C CA . LYS A 1 75 ? -13.903 5.831 2.458 1.00 97.00 75 LYS A CA 1
ATOM 565 C C . LYS A 1 75 ? -14.401 4.391 2.356 1.00 97.00 75 LYS A C 1
ATOM 567 O O . LYS A 1 75 ? -14.517 3.845 1.267 1.00 97.00 75 LYS A O 1
ATOM 572 N N . GLY A 1 76 ? -14.799 3.830 3.496 1.00 95.88 76 GLY A N 1
ATOM 573 C CA . GLY A 1 76 ? -15.371 2.484 3.573 1.00 95.88 76 GLY A CA 1
ATOM 574 C C . GLY A 1 76 ? -14.348 1.380 3.825 1.00 95.88 76 GLY A C 1
ATOM 575 O O . GLY A 1 76 ? -14.766 0.286 4.182 1.00 95.88 76 GLY A O 1
ATOM 576 N N . ILE A 1 77 ? -13.047 1.669 3.729 1.00 98.06 77 ILE A N 1
ATOM 577 C CA . ILE A 1 77 ? -11.984 0.757 4.158 1.00 98.06 77 ILE A CA 1
ATOM 578 C C . ILE A 1 77 ? -11.705 1.001 5.642 1.00 98.06 77 ILE A C 1
ATOM 580 O O . ILE A 1 77 ? -11.358 2.114 6.044 1.00 98.06 77 ILE A O 1
ATOM 584 N N . THR A 1 78 ? -11.866 -0.038 6.459 1.00 97.81 78 THR A N 1
ATOM 585 C CA . THR A 1 78 ? -11.565 -0.003 7.897 1.00 97.81 78 THR A CA 1
ATOM 586 C C . THR A 1 78 ? -10.330 -0.840 8.222 1.00 97.81 78 THR A C 1
ATOM 588 O O . THR A 1 78 ? -9.851 -1.624 7.404 1.00 97.81 78 THR A O 1
ATOM 591 N N . GLN A 1 79 ? -9.810 -0.696 9.439 1.00 97.19 79 GLN A N 1
ATOM 592 C CA . GLN A 1 79 ? -8.640 -1.440 9.915 1.00 97.19 79 GLN A CA 1
ATOM 593 C C . GLN A 1 79 ? -8.833 -2.961 9.891 1.00 97.19 79 GLN A C 1
ATOM 595 O O . GLN A 1 79 ? -7.876 -3.707 9.704 1.00 97.19 79 GLN A O 1
ATOM 600 N N . GLU A 1 80 ? -10.061 -3.436 10.089 1.00 96.31 80 GLU A N 1
ATOM 601 C CA . GLU A 1 80 ? -10.407 -4.860 10.086 1.00 96.31 80 GLU A CA 1
ATOM 602 C C .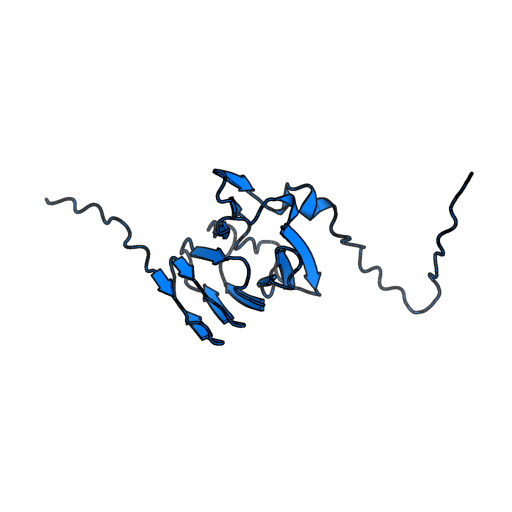 GLU A 1 80 ? -10.440 -5.455 8.675 1.00 96.31 80 GLU A C 1
ATOM 604 O O . GLU A 1 80 ? -10.326 -6.668 8.528 1.00 96.31 80 GLU A O 1
ATOM 609 N N . MET A 1 81 ? -10.584 -4.614 7.648 1.00 97.25 81 MET A N 1
ATOM 610 C CA . MET A 1 81 ? -10.583 -5.034 6.244 1.00 97.25 81 MET A CA 1
ATOM 611 C C . MET A 1 81 ? -9.173 -5.184 5.674 1.00 97.25 81 MET A C 1
ATOM 613 O O . MET A 1 81 ? -9.021 -5.723 4.581 1.00 97.25 81 MET A O 1
ATOM 617 N N . VAL A 1 82 ? -8.157 -4.675 6.374 1.00 97.69 82 VAL A N 1
ATOM 618 C CA . VAL A 1 82 ? -6.771 -4.708 5.913 1.00 97.69 82 VAL A CA 1
ATOM 619 C C . VAL A 1 82 ? -6.075 -5.934 6.484 1.00 97.69 82 VAL A C 1
ATOM 621 O O . VAL A 1 82 ? -5.963 -6.099 7.699 1.00 97.69 82 VAL A O 1
ATOM 624 N N . GLY A 1 83 ? -5.586 -6.785 5.591 1.00 95.56 83 GLY A N 1
ATOM 625 C CA . GLY A 1 83 ? -4.798 -7.966 5.914 1.00 95.56 83 GLY A CA 1
ATOM 626 C C . GLY A 1 83 ? -3.402 -7.883 5.313 1.00 95.56 83 GLY A C 1
ATOM 627 O O . GLY A 1 83 ? -3.137 -7.096 4.406 1.00 95.56 83 GLY A O 1
ATOM 628 N N . PHE A 1 84 ? -2.505 -8.720 5.819 1.00 95.56 84 PHE A N 1
ATOM 629 C CA . PHE A 1 84 ? -1.133 -8.803 5.343 1.00 95.56 84 PHE A CA 1
ATOM 630 C C . PHE A 1 84 ? -0.777 -10.251 5.030 1.00 95.56 84 PHE A C 1
ATOM 632 O O . PHE A 1 84 ? -1.064 -11.161 5.808 1.00 95.56 84 PHE A O 1
ATOM 639 N N . VAL A 1 85 ? -0.111 -10.459 3.903 1.00 92.88 85 VAL A N 1
ATOM 640 C CA . VAL A 1 85 ? 0.394 -11.757 3.468 1.00 92.88 85 VAL A CA 1
ATOM 641 C C . VAL A 1 85 ? 1.818 -11.567 2.976 1.00 92.88 85 VAL A C 1
ATOM 643 O O . VAL A 1 85 ? 2.103 -10.696 2.159 1.00 92.88 85 VAL A O 1
ATOM 646 N N . ARG A 1 86 ? 2.738 -12.400 3.458 1.00 91.62 86 ARG A N 1
ATOM 647 C CA . ARG A 1 86 ? 4.084 -12.469 2.894 1.00 91.62 86 ARG A CA 1
ATOM 648 C C . ARG A 1 86 ? 4.104 -13.467 1.741 1.00 91.62 86 ARG A C 1
ATOM 650 O O . ARG A 1 86 ? 3.708 -14.616 1.919 1.00 91.62 86 ARG A O 1
ATOM 657 N N . SER A 1 87 ? 4.642 -13.054 0.597 1.00 90.12 87 SER A N 1
ATOM 658 C CA . SER A 1 87 ? 4.877 -13.923 -0.557 1.00 90.12 87 SER A CA 1
ATOM 659 C C . SER A 1 87 ? 6.340 -13.839 -0.982 1.00 90.12 87 SER A C 1
ATOM 661 O O . SER A 1 87 ? 6.737 -12.927 -1.699 1.00 90.12 87 SER A O 1
ATOM 663 N N . VAL A 1 88 ? 7.152 -14.804 -0.538 1.00 89.88 88 VAL A N 1
ATOM 664 C CA . VAL A 1 88 ? 8.616 -14.804 -0.724 1.00 89.88 88 VAL A CA 1
ATOM 665 C C . VAL A 1 88 ? 9.231 -13.515 -0.153 1.00 89.88 88 VAL A C 1
ATOM 667 O O . VAL A 1 88 ? 9.322 -13.390 1.075 1.00 89.88 88 VAL A O 1
ATOM 670 N N . ASP A 1 89 ? 9.591 -12.561 -1.012 1.00 91.31 89 ASP A N 1
ATOM 671 C CA . ASP A 1 89 ? 10.183 -11.272 -0.645 1.00 91.31 89 ASP A CA 1
ATOM 672 C C . ASP A 1 89 ? 9.199 -10.101 -0.767 1.00 91.31 89 ASP A C 1
ATOM 674 O O . ASP A 1 89 ? 9.527 -8.982 -0.380 1.00 91.31 89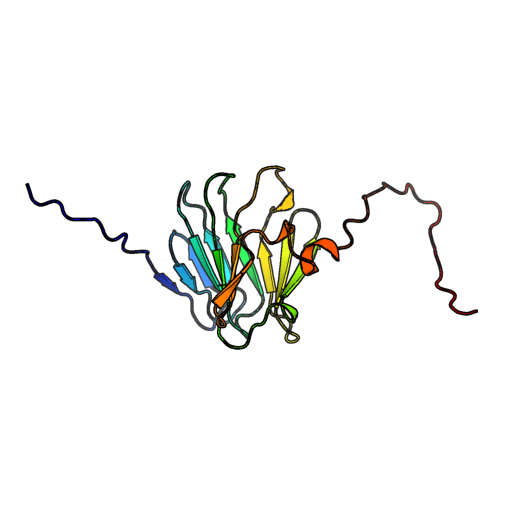 ASP A O 1
ATOM 678 N N . ASP A 1 90 ? 7.979 -10.355 -1.236 1.00 92.69 90 ASP A N 1
ATOM 679 C CA . ASP A 1 90 ? 6.942 -9.347 -1.422 1.00 92.69 90 ASP A CA 1
ATOM 680 C C . ASP A 1 90 ? 6.000 -9.303 -0.209 1.00 92.69 90 ASP A C 1
ATOM 682 O O . ASP A 1 90 ? 5.712 -10.326 0.433 1.00 92.69 90 ASP A O 1
ATOM 686 N N . LEU A 1 91 ? 5.496 -8.107 0.092 1.00 93.62 91 LEU A N 1
ATOM 687 C CA . LEU A 1 91 ? 4.377 -7.904 1.007 1.00 93.62 91 LEU A CA 1
ATOM 688 C C . LEU A 1 91 ? 3.112 -7.678 0.185 1.00 93.62 91 LEU A C 1
ATOM 690 O O . LEU A 1 91 ? 3.038 -6.732 -0.591 1.00 93.62 91 LEU A O 1
ATOM 694 N N . ILE A 1 92 ? 2.108 -8.516 0.397 1.00 96.06 92 ILE A N 1
ATOM 695 C CA . ILE A 1 92 ? 0.769 -8.340 -0.155 1.00 96.06 92 ILE A CA 1
ATOM 696 C C . ILE A 1 92 ? -0.116 -7.777 0.955 1.00 96.06 92 ILE A C 1
ATOM 698 O O . ILE A 1 92 ? -0.214 -8.353 2.041 1.00 96.06 92 ILE A O 1
ATOM 702 N N . VAL A 1 93 ? -0.756 -6.649 0.680 1.00 97.50 93 VAL A N 1
ATOM 703 C CA . VAL A 1 93 ? -1.746 -6.010 1.545 1.00 97.50 93 VAL A CA 1
ATOM 704 C C . VAL A 1 93 ? -3.109 -6.252 0.923 1.00 97.50 93 VAL A C 1
ATOM 706 O O . VAL A 1 93 ? -3.397 -5.718 -0.143 1.00 97.50 93 VAL A O 1
ATOM 709 N N . THR A 1 94 ? -3.932 -7.075 1.562 1.00 97.62 94 THR A N 1
ATOM 710 C CA . THR A 1 94 ? -5.291 -7.375 1.094 1.00 97.62 94 THR A CA 1
ATOM 711 C C . THR A 1 94 ? -6.269 -6.362 1.667 1.00 97.62 94 THR A C 1
ATOM 713 O O . THR A 1 94 ? -6.138 -5.994 2.837 1.00 97.62 94 THR A O 1
ATOM 716 N N . VAL A 1 95 ? -7.261 -5.943 0.884 1.00 97.56 95 VAL A N 1
ATOM 717 C CA . VAL A 1 95 ? -8.234 -4.925 1.292 1.00 97.56 95 VAL A CA 1
ATOM 718 C C . VAL A 1 95 ? -9.657 -5.397 0.995 1.00 97.56 95 VAL A C 1
ATOM 720 O O . VAL A 1 95 ? -10.054 -5.566 -0.154 1.00 97.56 95 VAL A O 1
ATOM 723 N N . GLY A 1 96 ? -10.453 -5.581 2.048 1.00 94.75 96 GLY A N 1
ATOM 724 C CA . GLY A 1 96 ? -11.835 -6.046 1.929 1.00 94.75 96 GLY A CA 1
ATOM 725 C C . GLY A 1 96 ? -11.947 -7.470 1.371 1.00 94.75 96 GLY A C 1
ATOM 726 O O . GLY A 1 96 ? -10.991 -8.242 1.391 1.00 94.75 96 GLY A O 1
ATOM 727 N N . ASP A 1 97 ? -13.135 -7.816 0.867 1.00 92.19 97 ASP A N 1
ATOM 728 C CA . ASP A 1 97 ? -13.472 -9.189 0.451 1.00 92.19 97 ASP A CA 1
ATOM 729 C C . ASP A 1 97 ? -13.547 -9.377 -1.078 1.00 92.19 97 ASP A C 1
ATOM 731 O O . ASP A 1 97 ? -13.794 -10.483 -1.562 1.00 92.19 97 ASP A O 1
ATOM 735 N N . ASN A 1 98 ? -13.347 -8.308 -1.858 1.00 92.19 98 ASN A N 1
ATOM 736 C CA . ASN A 1 98 ? -13.522 -8.323 -3.318 1.00 92.19 98 ASN A CA 1
ATOM 737 C C . ASN A 1 98 ? -12.262 -8.744 -4.093 1.00 92.19 98 ASN A C 1
ATOM 739 O O . ASN A 1 98 ? -12.299 -8.816 -5.320 1.00 92.19 98 ASN A O 1
ATOM 743 N N . GLY A 1 99 ? -11.169 -9.052 -3.391 1.00 94.06 99 GLY A N 1
ATOM 744 C CA . GLY A 1 99 ? -9.884 -9.402 -4.001 1.00 94.06 99 GLY A CA 1
ATOM 745 C C . GLY A 1 99 ? -8.999 -8.203 -4.342 1.00 94.06 99 GLY A C 1
ATOM 746 O O . GLY A 1 99 ? -8.014 -8.387 -5.053 1.00 94.06 99 GLY A O 1
ATOM 747 N N . ASP A 1 100 ? -9.333 -7.013 -3.834 1.00 98.38 100 ASP A N 1
ATOM 748 C CA . ASP A 1 100 ? -8.491 -5.825 -3.951 1.00 98.38 100 ASP A CA 1
ATOM 749 C C . ASP A 1 100 ? -7.210 -6.007 -3.120 1.00 98.38 100 ASP A C 1
ATOM 751 O O . ASP A 1 100 ? -7.250 -6.476 -1.972 1.00 98.38 100 ASP A O 1
ATOM 755 N N . GLN A 1 101 ? -6.057 -5.658 -3.690 1.00 98.25 101 GLN A N 1
ATOM 756 C CA . GLN A 1 101 ? -4.774 -5.789 -3.005 1.00 98.25 101 GLN A CA 1
ATOM 757 C C . GLN A 1 101 ? -3.700 -4.849 -3.550 1.00 98.25 101 GLN A C 1
ATOM 759 O O . GLN A 1 101 ? -3.718 -4.454 -4.709 1.00 98.25 101 GLN A O 1
ATOM 764 N N . MET A 1 102 ? -2.694 -4.596 -2.719 1.00 98.44 102 MET A N 1
ATOM 765 C CA . MET A 1 102 ? -1.447 -3.937 -3.102 1.00 98.44 102 MET A CA 1
ATOM 766 C C . MET A 1 102 ? -0.278 -4.890 -2.861 1.00 98.44 102 MET A C 1
ATOM 768 O O . MET A 1 102 ? -0.107 -5.405 -1.754 1.00 98.44 102 MET A O 1
ATOM 772 N N . THR A 1 103 ? 0.548 -5.119 -3.876 1.00 97.56 103 THR A N 1
ATOM 773 C CA . THR A 1 103 ? 1.767 -5.929 -3.778 1.00 97.56 103 THR A CA 1
ATOM 774 C C . THR A 1 103 ? 2.991 -5.025 -3.744 1.00 97.56 103 THR A C 1
ATOM 776 O O . THR A 1 103 ? 3.434 -4.526 -4.776 1.00 97.56 103 THR A O 1
ATOM 779 N N . PHE A 1 104 ? 3.579 -4.854 -2.564 1.00 95.00 104 PHE A N 1
ATOM 780 C CA . PHE A 1 104 ? 4.838 -4.142 -2.369 1.00 95.00 104 PHE A CA 1
ATOM 781 C C . PHE A 1 104 ? 6.001 -5.080 -2.675 1.00 95.00 104 PHE A C 1
ATOM 783 O O . PHE A 1 104 ? 6.331 -5.983 -1.893 1.00 95.00 104 PHE A O 1
ATOM 790 N N . ARG A 1 105 ? 6.617 -4.872 -3.839 1.00 93.88 105 ARG A N 1
ATOM 791 C CA . ARG A 1 105 ? 7.722 -5.700 -4.318 1.00 93.88 105 ARG A CA 1
ATOM 792 C C . ARG A 1 105 ? 8.941 -5.558 -3.426 1.00 93.88 105 ARG A C 1
ATOM 794 O O . ARG A 1 105 ? 9.260 -4.457 -2.983 1.00 93.88 105 ARG A O 1
ATOM 801 N N . GLY A 1 106 ? 9.621 -6.670 -3.167 1.00 91.12 106 GLY A N 1
ATOM 802 C CA . GLY A 1 106 ? 10.894 -6.700 -2.451 1.00 91.12 106 GLY A CA 1
ATOM 803 C C . GLY A 1 106 ? 10.840 -6.171 -1.016 1.00 91.12 106 GLY A C 1
ATOM 804 O O . GLY A 1 106 ? 11.893 -5.919 -0.439 1.00 91.12 106 GLY A O 1
ATOM 805 N N . PHE A 1 107 ? 9.653 -6.007 -0.420 1.00 89.81 107 PHE A N 1
ATOM 806 C CA . PHE A 1 107 ? 9.470 -5.472 0.933 1.00 89.81 107 PHE A CA 1
ATOM 807 C C . PHE A 1 107 ? 10.322 -6.196 1.993 1.00 89.81 107 PHE A C 1
ATOM 809 O O . PHE A 1 107 ? 10.767 -5.584 2.961 1.00 89.81 107 PHE A O 1
ATOM 816 N N . PHE A 1 108 ? 10.573 -7.495 1.810 1.00 87.88 108 PHE A N 1
ATOM 817 C CA . PHE A 1 108 ? 11.398 -8.316 2.700 1.00 87.88 108 PHE A CA 1
ATOM 818 C C . PHE A 1 108 ? 12.797 -8.633 2.145 1.00 87.88 108 PHE A C 1
ATOM 820 O O . PHE A 1 108 ? 13.555 -9.329 2.823 1.00 87.88 108 PHE A O 1
ATOM 827 N N . ALA A 1 109 ? 13.145 -8.149 0.946 1.00 88.12 109 ALA A N 1
ATOM 828 C CA . ALA A 1 109 ? 14.429 -8.433 0.299 1.00 88.12 109 ALA A CA 1
ATOM 829 C C . ALA A 1 109 ? 15.612 -7.786 1.041 1.00 88.12 109 ALA A C 1
ATOM 831 O O . ALA A 1 109 ? 16.702 -8.354 1.097 1.00 88.12 109 ALA A O 1
ATOM 832 N N . GLU A 1 110 ? 15.386 -6.624 1.659 1.00 80.75 110 GLU A N 1
ATOM 833 C CA . GLU A 1 110 ? 16.381 -5.908 2.456 1.00 80.75 110 GLU A CA 1
ATOM 834 C C . GLU A 1 110 ? 15.837 -5.589 3.849 1.00 80.75 110 GLU A C 1
ATOM 836 O O . GLU A 1 110 ? 14.681 -5.205 4.023 1.00 80.75 110 GLU A O 1
ATOM 841 N N . ARG A 1 111 ? 16.681 -5.753 4.875 1.00 71.38 111 ARG A N 1
ATOM 842 C CA . ARG A 1 111 ? 16.257 -5.686 6.285 1.00 71.38 111 ARG A CA 1
ATOM 843 C C . ARG A 1 111 ? 15.726 -4.305 6.696 1.00 71.38 111 ARG A C 1
ATOM 845 O O . ARG A 1 111 ? 14.881 -4.220 7.588 1.00 71.38 111 ARG A O 1
ATOM 852 N N . ASP A 1 112 ? 16.228 -3.272 6.031 1.00 72.12 112 ASP A N 1
ATOM 853 C CA . ASP A 1 112 ? 16.019 -1.856 6.337 1.00 72.12 112 ASP A CA 1
ATOM 854 C C . ASP A 1 112 ? 15.090 -1.183 5.286 1.00 72.12 112 ASP A C 1
ATOM 856 O O . ASP A 1 112 ? 14.952 0.037 5.223 1.00 72.12 112 ASP A O 1
ATOM 860 N N . ARG A 1 113 ? 14.413 -1.980 4.442 1.00 76.06 113 ARG A N 1
ATOM 861 C CA . ARG A 1 113 ? 13.369 -1.491 3.529 1.00 76.06 113 ARG A CA 1
ATOM 862 C C . ARG A 1 113 ? 12.053 -1.350 4.302 1.00 76.06 113 ARG A C 1
ATOM 864 O O . ARG A 1 113 ? 11.484 -2.339 4.772 1.00 76.06 113 ARG A O 1
ATOM 871 N N . GLN A 1 114 ? 11.604 -0.106 4.488 1.00 76.12 114 GLN A N 1
ATOM 872 C CA . GLN A 1 114 ? 10.410 0.255 5.276 1.00 76.12 114 GLN A CA 1
ATOM 873 C C . GLN A 1 114 ? 9.476 1.246 4.560 1.00 76.12 114 GLN A C 1
ATOM 875 O O . GLN A 1 114 ? 8.719 1.973 5.210 1.00 76.12 114 GLN A O 1
ATOM 880 N N . THR A 1 115 ? 9.500 1.240 3.229 1.00 83.31 115 THR A N 1
ATOM 881 C CA . THR A 1 115 ? 8.558 1.993 2.390 1.00 83.31 115 THR A CA 1
ATOM 882 C C . THR A 1 115 ? 7.110 1.551 2.637 1.00 83.31 115 THR A C 1
ATOM 884 O O . THR A 1 115 ? 6.843 0.384 2.938 1.00 83.31 115 THR A O 1
ATOM 887 N N . PHE A 1 116 ? 6.182 2.502 2.555 1.00 88.88 116 PHE A N 1
ATOM 888 C CA . PHE A 1 116 ? 4.736 2.318 2.732 1.00 88.88 116 PHE A CA 1
ATOM 889 C C . PHE A 1 116 ? 4.361 1.550 4.007 1.00 88.88 116 PHE A C 1
ATOM 891 O O . PHE A 1 116 ? 3.540 0.638 4.004 1.00 88.88 116 PHE A O 1
ATOM 898 N N . THR A 1 117 ? 4.964 1.911 5.139 1.00 91.62 117 THR A N 1
ATOM 899 C CA . THR A 1 117 ? 4.656 1.292 6.442 1.00 91.62 117 THR A CA 1
ATOM 900 C C . THR A 1 117 ? 3.666 2.094 7.281 1.00 91.62 117 THR A C 1
ATOM 902 O O . THR A 1 117 ? 3.238 1.620 8.339 1.00 91.62 117 THR A O 1
ATOM 905 N N . ARG A 1 118 ? 3.279 3.295 6.837 1.00 95.38 118 ARG A N 1
ATOM 906 C CA . ARG A 1 118 ? 2.298 4.146 7.513 1.00 95.38 118 ARG A CA 1
ATOM 907 C C . ARG A 1 118 ? 0.962 4.106 6.789 1.00 95.38 118 ARG A C 1
ATOM 909 O O . ARG A 1 118 ? 0.892 4.492 5.632 1.00 95.38 118 ARG A O 1
ATOM 916 N N . PHE A 1 119 ? -0.098 3.666 7.462 1.00 98.06 119 PHE A N 1
ATOM 917 C CA . PHE A 1 119 ? -1.440 3.583 6.878 1.00 98.06 119 PHE A CA 1
ATOM 918 C C . PHE A 1 119 ? -2.383 4.592 7.537 1.00 98.06 119 PHE A C 1
ATOM 920 O O . PHE A 1 119 ? -2.493 4.640 8.767 1.00 98.06 119 PHE A O 1
ATOM 927 N N . GLU A 1 120 ? -3.079 5.381 6.726 1.00 98.50 120 GLU A N 1
ATOM 928 C CA . GLU A 1 120 ? -4.117 6.323 7.143 1.00 98.50 120 GLU A CA 1
ATOM 929 C C . GLU A 1 120 ? -5.492 5.859 6.678 1.00 98.50 120 GLU A C 1
ATOM 931 O O . GLU A 1 120 ? -5.661 5.438 5.536 1.00 98.50 120 GLU A O 1
ATOM 936 N N . PHE A 1 121 ? -6.487 5.992 7.551 1.00 98.62 121 PHE A N 1
ATOM 937 C CA . PHE A 1 121 ? -7.864 5.601 7.278 1.00 98.62 121 PHE A CA 1
ATOM 938 C C . PHE A 1 121 ? -8.781 6.825 7.231 1.00 98.62 121 PHE A C 1
ATOM 940 O O . PHE A 1 121 ? -8.534 7.846 7.879 1.00 98.62 121 PHE A O 1
ATOM 947 N N . ALA A 1 122 ? -9.886 6.712 6.491 1.00 97.94 122 ALA A N 1
ATOM 948 C CA . ALA A 1 122 ? -10.833 7.809 6.290 1.00 97.94 122 ALA A CA 1
ATOM 949 C C . ALA A 1 122 ? -11.560 8.270 7.573 1.00 97.94 122 ALA A C 1
ATOM 951 O O . ALA A 1 122 ? -12.120 9.368 7.598 1.00 97.94 122 ALA A O 1
ATOM 952 N N . ASP A 1 123 ? -11.573 7.451 8.629 1.00 97.19 123 ASP A N 1
ATOM 953 C CA . ASP A 1 123 ? -12.108 7.794 9.955 1.00 97.19 123 ASP A CA 1
ATOM 954 C C . ASP A 1 123 ? -11.116 8.607 10.816 1.00 97.19 123 ASP A C 1
ATOM 956 O O . ASP A 1 123 ? -11.461 9.042 11.915 1.00 97.19 123 ASP A O 1
ATOM 960 N N . GLY A 1 124 ? -9.898 8.834 10.314 1.00 97.12 124 GLY A N 1
ATOM 961 C CA . GLY A 1 124 ? -8.810 9.518 11.010 1.00 97.12 124 GLY A CA 1
ATOM 962 C C . GLY A 1 124 ? -7.915 8.594 11.840 1.00 97.12 124 GLY A C 1
ATOM 963 O O . GLY A 1 124 ? -6.949 9.068 12.446 1.00 97.12 124 GLY A O 1
ATOM 964 N N . SER A 1 125 ? -8.192 7.290 11.875 1.00 97.56 125 SER A N 1
ATOM 965 C CA . SER A 1 125 ? -7.306 6.304 12.486 1.00 97.56 125 SER A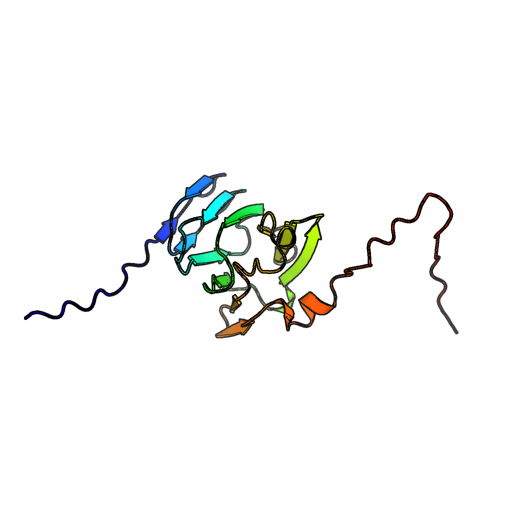 CA 1
ATOM 966 C C . SER A 1 125 ? -6.003 6.188 11.686 1.00 97.56 125 SER A C 1
ATOM 968 O O . SER A 1 125 ? -5.991 6.294 10.461 1.00 97.56 125 SER A O 1
ATOM 970 N N . VAL A 1 126 ? -4.878 5.966 12.378 1.00 97.69 126 VAL A N 1
ATOM 971 C CA . VAL A 1 126 ? -3.549 5.886 11.745 1.00 97.69 126 VAL A CA 1
ATOM 972 C C . VAL A 1 126 ? -2.734 4.741 12.330 1.00 97.69 126 VAL A C 1
ATOM 974 O O . VAL A 1 126 ? -2.467 4.704 13.535 1.00 97.69 126 VAL A O 1
ATOM 977 N N . TRP A 1 127 ? -2.247 3.856 11.464 1.00 96.81 127 TRP A N 1
ATOM 978 C CA . TRP A 1 127 ? -1.142 2.957 11.773 1.00 96.81 127 TRP A CA 1
ATOM 979 C C . TRP A 1 127 ? 0.162 3.641 11.394 1.00 96.81 127 TRP A C 1
ATOM 981 O O . TRP A 1 127 ? 0.520 3.723 10.228 1.00 96.81 127 TRP A O 1
ATOM 991 N N . ARG A 1 128 ? 0.902 4.138 12.388 1.00 93.88 128 ARG A N 1
ATOM 992 C CA . ARG A 1 128 ? 2.206 4.786 12.146 1.00 93.88 128 ARG A CA 1
ATOM 993 C C . ARG A 1 128 ? 3.287 3.812 11.680 1.00 93.88 128 ARG A C 1
ATOM 995 O O . ARG A 1 128 ? 4.295 4.243 11.138 1.00 93.88 128 ARG A O 1
ATOM 1002 N N . ASN A 1 129 ? 3.093 2.531 11.968 1.00 91.81 129 ASN A N 1
ATOM 1003 C CA . ASN A 1 129 ? 3.934 1.440 11.516 1.00 91.81 129 ASN A CA 1
ATOM 1004 C C . ASN A 1 129 ? 3.081 0.168 11.496 1.00 91.81 129 ASN A C 1
ATOM 1006 O O . ASN A 1 129 ? 2.634 -0.283 12.558 1.00 91.81 129 ASN A O 1
ATOM 1010 N N . ILE A 1 130 ? 2.871 -0.416 10.316 1.00 92.81 130 ILE A N 1
ATOM 1011 C CA . ILE A 1 130 ? 2.112 -1.661 10.154 1.00 92.81 130 ILE A CA 1
ATOM 1012 C C . ILE A 1 130 ? 2.654 -2.793 11.034 1.00 92.81 130 ILE A C 1
ATOM 1014 O O . ILE A 1 130 ? 1.866 -3.565 11.570 1.00 92.81 130 ILE A O 1
ATOM 1018 N N . ARG A 1 131 ? 3.967 -2.834 11.312 1.00 90.62 131 ARG A N 1
ATOM 1019 C CA . ARG A 1 131 ? 4.605 -3.878 12.134 1.00 90.62 131 ARG A CA 1
ATOM 1020 C C . ARG A 1 131 ? 4.159 -3.880 13.600 1.00 90.62 131 ARG A C 1
ATOM 1022 O O . ARG A 1 131 ? 4.377 -4.860 14.309 1.00 90.62 131 ARG A O 1
ATOM 1029 N N . ALA A 1 132 ? 3.547 -2.793 14.071 1.00 92.19 132 ALA A N 1
ATOM 1030 C CA . ALA A 1 132 ? 3.026 -2.683 15.433 1.00 92.19 132 ALA A CA 1
ATOM 1031 C C . ALA A 1 132 ? 1.572 -3.175 15.578 1.00 92.19 132 ALA A C 1
ATOM 1033 O O . ALA A 1 132 ? 1.089 -3.307 16.706 1.00 92.19 132 AL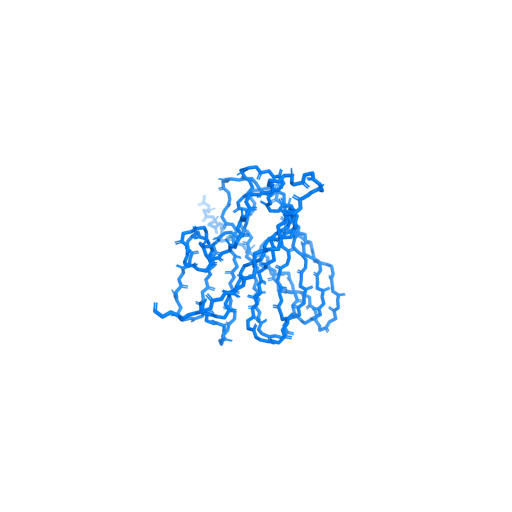A A O 1
ATOM 1034 N N . THR A 1 133 ? 0.883 -3.432 14.464 1.00 93.62 133 THR A N 1
ATOM 1035 C CA . THR A 1 133 ? -0.547 -3.775 14.425 1.00 93.62 133 THR A CA 1
ATOM 1036 C C . THR A 1 133 ? -0.800 -5.231 14.813 1.00 93.62 133 THR A C 1
ATOM 1038 O O . THR A 1 133 ? 0.097 -6.070 14.739 1.00 93.62 133 THR A O 1
ATOM 1041 N N . GLU A 1 134 ? -2.027 -5.550 15.224 1.00 92.12 134 GLU A N 1
ATOM 1042 C CA . GLU A 1 134 ? -2.421 -6.941 15.493 1.00 92.12 134 GLU A CA 1
ATOM 1043 C C . GLU A 1 134 ? -2.532 -7.750 14.192 1.00 92.12 134 GLU A C 1
ATOM 1045 O O . GLU A 1 134 ? -2.117 -8.905 14.151 1.00 92.12 134 GLU A O 1
ATOM 1050 N N . GLN A 1 135 ? -2.986 -7.110 13.112 1.00 91.50 135 GLN A N 1
ATOM 1051 C CA . GLN A 1 135 ? -3.059 -7.658 11.757 1.00 91.50 135 GLN A CA 1
ATOM 1052 C C . GLN A 1 135 ? -1.688 -8.111 11.249 1.00 91.50 135 GLN A C 1
ATOM 1054 O O . GLN A 1 135 ? -1.573 -9.125 10.572 1.00 91.50 135 GLN A O 1
ATOM 1059 N N . TRP A 1 136 ? -0.627 -7.371 11.572 1.00 91.62 136 TRP A N 1
ATOM 1060 C CA . TRP A 1 136 ? 0.729 -7.773 11.212 1.00 91.62 136 TRP A CA 1
ATOM 1061 C C . TRP A 1 136 ? 1.243 -8.933 12.064 1.00 91.62 136 TRP A C 1
ATOM 1063 O O . TRP A 1 136 ? 1.926 -9.826 11.570 1.00 91.62 136 TRP A O 1
ATOM 1073 N N . LYS A 1 137 ? 0.930 -8.934 13.362 1.00 87.88 137 LYS A N 1
ATOM 1074 C CA . LYS A 1 137 ? 1.369 -9.994 14.283 1.00 87.88 137 LYS A CA 1
ATOM 1075 C C . LYS A 1 137 ? 0.683 -11.331 14.013 1.00 87.88 137 LYS A C 1
ATOM 1077 O O . LYS A 1 137 ? 1.220 -12.359 14.413 1.00 87.88 137 LYS A O 1
ATOM 1082 N N . SER A 1 138 ? -0.483 -11.322 13.368 1.00 84.12 138 SER A N 1
ATOM 1083 C CA . SER A 1 138 ? -1.205 -12.534 12.978 1.00 84.12 138 SER A CA 1
ATOM 1084 C C . SER A 1 138 ? -0.694 -13.168 11.683 1.00 84.12 138 SER A C 1
ATOM 1086 O O . SER A 1 138 ? -1.114 -14.282 11.366 1.00 84.12 138 SER A O 1
ATOM 1088 N N . ILE A 1 139 ? 0.212 -12.510 10.949 1.00 79.94 139 ILE A N 1
ATOM 1089 C CA . ILE A 1 139 ? 0.886 -13.120 9.802 1.00 79.94 139 ILE A CA 1
ATOM 1090 C C . ILE A 1 139 ? 1.699 -14.306 10.319 1.00 79.94 139 ILE A C 1
ATOM 1092 O O . ILE A 1 139 ? 2.580 -14.148 11.170 1.00 79.94 139 ILE A O 1
ATOM 1096 N N . ASP A 1 140 ? 1.439 -15.493 9.776 1.00 66.44 140 ASP A N 1
ATOM 1097 C CA . ASP A 1 140 ? 2.286 -16.648 10.038 1.00 66.44 140 ASP A CA 1
ATOM 1098 C C . ASP A 1 140 ? 3.621 -16.467 9.304 1.00 66.44 140 ASP A C 1
ATOM 1100 O O . ASP A 1 140 ? 3.803 -16.861 8.153 1.00 66.44 140 ASP A O 1
ATOM 1104 N N . PHE A 1 141 ? 4.576 -15.830 9.980 1.00 63.94 141 PHE A N 1
ATOM 1105 C CA . PHE A 1 141 ? 5.972 -15.775 9.556 1.00 63.94 141 PHE A CA 1
ATOM 1106 C C . PHE A 1 141 ? 6.698 -17.089 9.851 1.00 63.94 141 PHE A C 1
ATOM 1108 O O . PHE A 1 141 ? 7.895 -17.022 10.155 1.00 63.94 141 PHE A O 1
ATOM 1115 N N . ALA A 1 142 ? 5.997 -18.240 9.833 1.00 46.88 142 ALA A N 1
ATOM 1116 C CA . ALA A 1 142 ? 6.548 -19.563 10.099 1.00 46.88 142 ALA A CA 1
ATOM 1117 C C . ALA A 1 142 ? 7.992 -19.588 9.605 1.00 46.88 142 ALA A C 1
ATOM 1119 O O . ALA A 1 142 ? 8.226 -19.326 8.415 1.00 46.88 142 ALA A O 1
ATOM 1120 N N . PRO A 1 143 ? 8.979 -19.781 10.504 1.00 43.03 143 PRO A N 1
ATOM 1121 C CA . PRO A 1 143 ? 10.357 -19.809 10.072 1.00 43.03 143 PRO A CA 1
ATOM 1122 C C . PRO A 1 143 ? 10.406 -20.827 8.945 1.00 43.03 143 PRO A C 1
ATOM 1124 O O . PRO A 1 143 ? 9.916 -21.947 9.119 1.00 43.03 143 PRO A O 1
ATOM 1127 N N . VAL A 1 144 ? 10.951 -20.428 7.791 1.00 44.81 144 VAL A N 1
ATOM 1128 C CA . VAL A 1 144 ? 11.316 -21.357 6.722 1.00 44.81 144 VAL A CA 1
ATOM 1129 C C . VAL A 1 144 ? 12.427 -22.229 7.296 1.00 44.81 144 VAL A C 1
ATOM 1131 O O . VAL A 1 144 ? 13.613 -22.081 7.017 1.00 44.81 144 VAL A O 1
ATOM 1134 N N . THR A 1 145 ? 12.035 -23.131 8.183 1.00 41.28 145 THR A N 1
ATOM 1135 C CA . THR A 1 145 ? 12.772 -24.318 8.515 1.00 41.28 145 THR A CA 1
ATOM 1136 C C . THR A 1 145 ? 12.733 -25.042 7.193 1.00 41.28 145 THR A C 1
ATOM 1138 O O . THR A 1 145 ? 11.672 -25.476 6.751 1.00 41.28 145 THR A O 1
ATOM 1141 N N . ARG A 1 146 ? 13.860 -25.050 6.481 1.00 42.62 146 ARG A N 1
ATOM 1142 C CA . ARG A 1 146 ? 14.069 -25.976 5.376 1.00 42.62 146 ARG A CA 1
ATOM 1143 C C . ARG A 1 146 ? 13.851 -27.375 5.949 1.00 42.62 146 ARG A C 1
ATOM 1145 O O . ARG A 1 146 ? 14.791 -27.993 6.438 1.00 42.62 146 ARG A O 1
ATOM 1152 N N . GLY A 1 147 ? 12.605 -27.833 5.942 1.00 41.88 147 GLY A N 1
ATOM 1153 C CA . GLY A 1 147 ? 12.256 -29.225 6.094 1.00 41.88 147 GLY A CA 1
ATOM 1154 C C . GLY A 1 147 ? 12.799 -29.898 4.852 1.00 41.88 147 GLY A C 1
ATOM 1155 O O . GLY A 1 147 ? 12.217 -29.802 3.777 1.00 41.88 147 GLY A O 1
ATOM 1156 N N . THR A 1 148 ? 13.983 -30.484 4.969 1.00 49.03 148 THR A N 1
ATOM 1157 C CA . THR A 1 148 ? 14.381 -31.549 4.059 1.00 49.03 148 THR A CA 1
ATOM 1158 C C . THR A 1 148 ? 13.340 -32.649 4.216 1.00 49.03 148 THR A C 1
ATOM 1160 O O . THR A 1 148 ? 13.138 -33.108 5.336 1.00 49.03 148 THR A O 1
ATOM 1163 N N . ASP A 1 149 ? 12.673 -32.996 3.120 1.00 50.72 149 ASP A N 1
ATOM 1164 C CA . ASP A 1 149 ? 11.640 -34.022 2.962 1.00 50.72 149 ASP A CA 1
ATOM 1165 C C . ASP A 1 149 ? 11.653 -35.134 4.026 1.00 50.72 149 ASP A C 1
ATOM 1167 O O . ASP A 1 149 ? 12.311 -36.159 3.861 1.00 50.72 149 ASP A O 1
ATOM 1171 N N . ALA A 1 150 ? 10.904 -34.943 5.108 1.00 52.44 150 ALA A N 1
ATOM 1172 C CA . ALA A 1 150 ? 10.331 -36.004 5.926 1.00 52.44 150 ALA A CA 1
ATOM 1173 C C . ALA A 1 150 ? 9.400 -35.360 6.955 1.00 52.44 150 ALA A C 1
ATOM 1175 O O . ALA A 1 150 ? 9.857 -34.742 7.907 1.00 52.44 150 ALA A O 1
ATOM 1176 N N . ASP A 1 151 ? 8.103 -35.542 6.717 1.00 59.09 151 ASP A N 1
ATOM 1177 C CA . ASP A 1 151 ? 7.021 -35.447 7.692 1.00 59.09 151 ASP A CA 1
ATOM 1178 C C . ASP A 1 151 ? 6.842 -34.116 8.427 1.00 59.09 151 ASP A C 1
ATOM 1180 O O . ASP A 1 151 ? 7.466 -33.880 9.444 1.00 59.09 151 ASP A O 1
ATOM 1184 N N . ASP A 1 152 ? 5.830 -33.344 8.019 1.00 47.31 152 ASP A N 1
ATOM 1185 C CA . ASP A 1 152 ? 4.890 -32.812 9.010 1.00 47.31 152 ASP A CA 1
ATOM 1186 C C . ASP A 1 152 ? 3.484 -32.666 8.416 1.00 47.31 152 ASP A C 1
ATOM 1188 O O . ASP A 1 152 ? 3.059 -31.646 7.875 1.00 47.31 152 ASP A O 1
ATOM 1192 N N . ARG A 1 153 ? 2.723 -33.758 8.545 1.00 44.97 153 ARG A N 1
ATOM 1193 C CA . ARG A 1 153 ? 1.270 -33.691 8.693 1.00 44.97 153 ARG A CA 1
ATOM 1194 C C . ARG A 1 153 ? 0.980 -33.506 10.177 1.00 44.97 153 ARG A C 1
ATOM 1196 O O . ARG A 1 153 ? 0.888 -34.505 10.889 1.00 44.97 153 ARG A O 1
ATOM 1203 N N . LEU A 1 154 ? 0.715 -32.286 10.628 1.00 46.53 154 LEU A N 1
ATOM 1204 C CA . LEU A 1 154 ? 0.039 -32.101 11.911 1.00 46.53 154 LEU A CA 1
ATOM 1205 C C . LEU A 1 154 ? -1.433 -31.781 11.686 1.00 46.53 154 LEU A C 1
ATOM 1207 O O . LEU A 1 154 ? -1.871 -30.6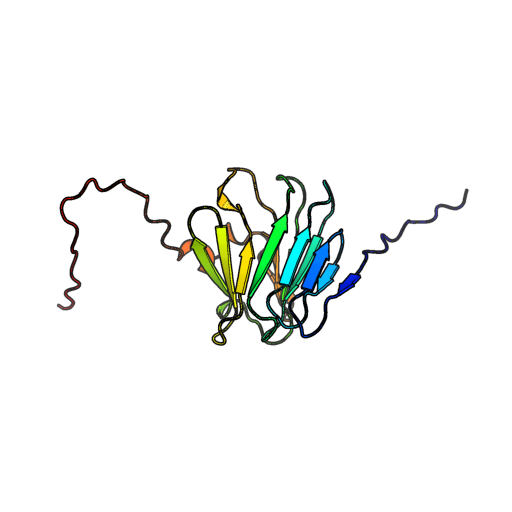71 11.404 1.00 46.53 154 LEU A O 1
ATOM 1211 N N . ARG A 1 155 ? -2.175 -32.885 11.755 1.00 40.28 155 ARG A N 1
ATOM 1212 C CA . ARG A 1 155 ? -3.622 -32.991 11.843 1.00 40.28 155 ARG A CA 1
ATOM 1213 C C . ARG A 1 155 ? -4.134 -32.159 13.016 1.00 40.28 155 ARG A C 1
ATOM 1215 O O . ARG A 1 155 ? -3.653 -32.314 14.135 1.00 40.28 155 ARG A O 1
ATOM 1222 N N . GLY A 1 156 ? -5.194 -31.394 12.779 1.00 44.75 156 GLY A N 1
ATOM 1223 C CA . GLY A 1 156 ? -6.086 -30.995 13.857 1.00 44.75 156 GLY A CA 1
ATOM 1224 C C . GLY A 1 156 ? -6.724 -32.226 14.507 1.00 44.75 156 GLY A C 1
ATOM 1225 O O . GLY A 1 156 ? -7.162 -33.151 13.822 1.00 44.75 156 GLY A O 1
ATOM 1226 N N . SER A 1 157 ? -6.824 -32.218 15.831 1.00 41.22 157 SER A N 1
ATOM 1227 C CA . SER A 1 157 ? -7.905 -32.908 16.528 1.00 41.22 157 SER A CA 1
ATOM 1228 C C . SER A 1 157 ? -8.363 -32.033 17.683 1.00 41.22 157 SER A C 1
ATOM 1230 O O . SER A 1 157 ? -7.584 -31.734 18.587 1.00 41.22 157 SER A O 1
ATOM 1232 N N . GLY A 1 158 ? -9.616 -31.595 17.612 1.00 35.97 158 GLY A N 1
ATOM 1233 C CA . GLY A 1 158 ? -10.276 -30.898 18.700 1.00 35.97 158 GLY A CA 1
ATOM 1234 C C . GLY A 1 158 ? -10.631 -31.812 19.875 1.00 35.97 158 GLY A C 1
ATOM 1235 O O . GLY A 1 158 ? -10.529 -33.032 19.788 1.00 35.97 158 GLY A O 1
ATOM 1236 N N . ILE A 1 159 ? -11.135 -31.136 20.911 1.00 35.22 159 ILE A N 1
ATOM 1237 C CA . ILE A 1 159 ? -12.015 -31.581 22.003 1.00 35.22 159 ILE A CA 1
ATOM 1238 C C . ILE A 1 159 ? -11.517 -32.704 22.940 1.00 35.22 159 ILE A C 1
ATOM 1240 O O . ILE A 1 159 ? -11.593 -33.884 22.622 1.00 35.22 159 ILE A O 1
ATOM 1244 N N . HIS A 1 160 ? -11.136 -32.354 24.173 1.00 36.03 160 HIS A N 1
ATOM 1245 C CA . HIS A 1 160 ? -12.025 -32.293 25.348 1.00 36.03 160 HIS A CA 1
ATOM 1246 C C . HIS A 1 160 ? -11.332 -31.521 26.479 1.00 36.03 160 HIS A C 1
ATOM 1248 O O . HIS A 1 160 ? -10.092 -31.650 26.589 1.00 36.03 160 HIS A O 1
#

pLDDT: mean 83.48, std 19.94, range [32.91, 98.75]

InterPro domains:
  IPR010566 Haemolysin-type calcium binding-related [PF06594] (90-127)
  IPR011049 Serralysin-like metalloprotease, C-terminal [SSF51120] (8-126)

Foldseek 3Di:
DDPPPPPPPQDEWEDDQEAEETEDAGEYHDAAYAYEYEHAPEPGQHEYEDEPRNAHYEYEYPYFQPHEHAYEYDPPWDPVQWAWEDDPQWIWIGGHDPRHIYIYPRCNVDPGRQYHQWYAYPVGDIDSGVCVDPRNVPHCPPPPPVPPDDDDPDDDDDDD

Sequence (160 aa):
MNNISRESDTSVISGSDADDVLRGSGIFEGGKGNDTIYAEEFGSEDTLRFNLGDGQDTIISDDWDQVQDTVQFGKGITQEMVGFVRSVDDLIVTVGDNGDQMTFRGFFAERDRQTFTRFEFADGSVWRNIRATEQWKSIDFAPVTRGTDADDRLRGSGIH

Organism: Serratia fonticola (NCBI:txid47917)

Radius of gyration: 18.41 Å; chains: 1; bounding box: 32×75×42 Å